Protein AF-A0A965NEU8-F1 (afdb_monomer_lite)

Sequence (177 aa):
MKAQIISGNDLTITANTGDIKNIGANIGSIGTLNLTSLEGNILNTALIQTNDASLLNSLFGGLGGGDSYQLSPNSVATGPKGNISSTLLQNASFKGGEINITAANDFNNLAASITTSKNTLTDSSTSSGDLNILAGNDVNLQTLQLHDHSEAHWGSKKSGGDIVSDTVMLPNFQYKS

Foldseek 3Di:
DAAEDEEAEEDADEAAAEEAEFELHEYEYAAEYHYYYPHYEYEFEFAKEKLEPVQQQDDFQNHGSVRRYDYDPPRNQPDPPRFIWMDGPGAYEYEYCEYAEHAAAEYTYEQHYYFHHWHQHPVRDTRPSYYHYHHNYYYYHYHDWTKGWDWDWDDDPVDIDIDIDIDTDDPPPPDPD

Secondary structure (DSSP, 8-state):
---EEEESS-EEEEESSS-EEEES-EEEESSEEEEEESSS-EEEE-EEEES-HHHHH-EETTEEGGGTEEEPTT----STTS---EEEEE--EEEESEEEEEESS-EEEES-EEEE---B-TTS-B----EEEEESS-EEEE--PEEEEEEEEEEETTEEEEEEEEEEE--------

pLDDT: mean 80.6, std 17.71, range [29.8, 98.62]

Structure (mmCIF, N/CA/C/O backbone):
data_AF-A0A965NEU8-F1
#
_entry.id   AF-A0A965NEU8-F1
#
loop_
_atom_site.group_PDB
_atom_site.id
_atom_site.type_symbol
_atom_site.label_atom_id
_atom_site.label_alt_id
_atom_site.label_comp_id
_atom_site.label_asym_id
_atom_site.label_entity_id
_atom_site.label_seq_id
_atom_site.pdbx_PDB_ins_code
_atom_site.Cartn_x
_atom_site.Cartn_y
_atom_site.Cartn_z
_atom_site.occupancy
_atom_site.B_iso_or_equiv
_atom_site.auth_seq_id
_atom_site.auth_comp_id
_atom_site.auth_asym_id
_atom_site.auth_atom_id
_atom_site.pdbx_PDB_model_num
ATOM 1 N N . MET A 1 1 ? -10.735 -13.009 -11.696 1.00 51.56 1 MET A N 1
ATOM 2 C CA . MET A 1 1 ? -11.310 -12.518 -10.423 1.00 51.56 1 MET A CA 1
ATOM 3 C C . MET A 1 1 ? -10.218 -11.758 -9.692 1.00 51.56 1 MET A C 1
ATOM 5 O O . MET A 1 1 ? -9.094 -12.240 -9.706 1.00 51.56 1 MET A O 1
ATOM 9 N N . LYS A 1 2 ? -10.514 -10.576 -9.138 1.00 76.38 2 LYS A N 1
ATOM 10 C CA . LYS A 1 2 ? -9.549 -9.822 -8.320 1.00 76.38 2 LYS A CA 1
ATOM 11 C C . LYS A 1 2 ? -9.489 -10.435 -6.921 1.00 76.38 2 LYS A C 1
ATOM 13 O O . LYS A 1 2 ? -10.530 -10.848 -6.410 1.00 76.38 2 LYS A O 1
ATOM 18 N N . ALA A 1 3 ? -8.303 -10.504 -6.322 1.00 91.88 3 ALA A N 1
ATOM 19 C CA . ALA A 1 3 ? -8.170 -10.935 -4.934 1.00 91.88 3 ALA A CA 1
ATOM 20 C C . ALA A 1 3 ? -8.840 -9.913 -4.003 1.00 91.88 3 ALA A C 1
ATOM 22 O O . ALA A 1 3 ? -8.793 -8.706 -4.262 1.00 91.88 3 ALA A O 1
ATOM 23 N N . GLN A 1 4 ? -9.496 -10.395 -2.946 1.00 95.75 4 GLN A N 1
ATOM 24 C CA . GLN A 1 4 ? -10.192 -9.522 -2.008 1.00 95.75 4 GLN A CA 1
ATOM 25 C C . GLN A 1 4 ? -10.250 -10.082 -0.585 1.00 95.75 4 GLN A C 1
ATOM 27 O O . GLN A 1 4 ? -10.395 -11.289 -0.396 1.00 95.75 4 GLN A O 1
ATOM 32 N N . ILE A 1 5 ? -10.204 -9.178 0.393 1.00 96.56 5 ILE A N 1
ATOM 33 C CA . ILE A 1 5 ? -10.504 -9.421 1.808 1.00 96.56 5 ILE A CA 1
ATOM 34 C C . ILE A 1 5 ? -11.581 -8.410 2.195 1.00 96.56 5 ILE A C 1
ATOM 36 O O . ILE A 1 5 ? -11.316 -7.211 2.192 1.00 96.56 5 ILE A O 1
ATOM 40 N N . ILE A 1 6 ? -12.797 -8.878 2.480 1.00 94.75 6 ILE A N 1
ATOM 41 C CA . ILE A 1 6 ? -13.951 -8.011 2.747 1.00 94.75 6 ILE A CA 1
ATOM 42 C C . ILE A 1 6 ? -14.652 -8.454 4.033 1.00 94.75 6 ILE A C 1
ATOM 44 O O . ILE A 1 6 ? -14.964 -9.635 4.181 1.00 94.75 6 ILE A O 1
ATOM 48 N N . SER A 1 7 ? -14.931 -7.508 4.932 1.00 94.25 7 SER A N 1
ATOM 49 C CA . SER A 1 7 ? -15.734 -7.716 6.146 1.00 94.25 7 SER A CA 1
ATOM 50 C C . SER A 1 7 ? -17.077 -6.985 6.068 1.00 94.25 7 SER A C 1
ATOM 52 O O . SER A 1 7 ? -17.159 -5.860 5.576 1.00 94.25 7 SER A O 1
ATOM 54 N N . GLY A 1 8 ? -18.138 -7.615 6.580 1.00 90.50 8 GLY A N 1
ATOM 55 C CA . GLY A 1 8 ? -19.451 -6.978 6.749 1.00 90.50 8 GLY A CA 1
ATOM 56 C C . GLY A 1 8 ? -19.543 -6.048 7.965 1.00 90.50 8 GLY A C 1
ATOM 57 O O . GLY A 1 8 ? -20.486 -5.274 8.055 1.00 90.50 8 GLY A O 1
ATOM 58 N N . ASN A 1 9 ? -18.562 -6.114 8.867 1.00 90.62 9 ASN A N 1
ATOM 59 C CA . ASN A 1 9 ? -18.395 -5.233 10.025 1.00 90.62 9 ASN A CA 1
ATOM 60 C C . ASN A 1 9 ? -16.999 -4.607 9.935 1.00 90.62 9 ASN A C 1
ATOM 62 O O . ASN A 1 9 ? -16.519 -4.360 8.828 1.00 90.62 9 ASN A O 1
ATOM 66 N N . ASP A 1 10 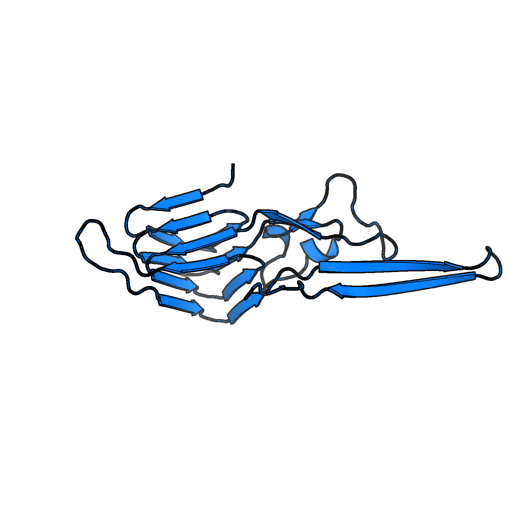? -16.331 -4.390 11.063 1.00 94.31 10 ASP A N 1
ATOM 67 C CA . ASP A 1 10 ? -14.944 -3.944 11.099 1.00 94.31 10 ASP A CA 1
ATOM 68 C C . ASP A 1 10 ? -13.990 -5.013 10.540 1.00 94.31 10 ASP A C 1
ATOM 70 O O . ASP A 1 10 ? -14.260 -6.221 10.573 1.00 94.31 10 ASP A O 1
ATOM 74 N N . LEU A 1 11 ? -12.857 -4.559 10.013 1.00 97.38 11 LEU A N 1
ATOM 75 C CA . LEU A 1 11 ? -11.732 -5.393 9.606 1.00 97.38 11 LEU A CA 1
ATOM 76 C C . LEU A 1 11 ? -10.458 -4.801 10.195 1.00 97.38 11 LEU A C 1
ATOM 78 O O . LEU A 1 11 ? -10.132 -3.652 9.917 1.00 97.38 11 LEU A O 1
ATOM 82 N N . THR A 1 12 ? -9.716 -5.600 10.956 1.00 98.12 12 THR A N 1
ATOM 83 C CA . THR A 1 12 ? -8.412 -5.207 11.498 1.00 98.12 12 THR A CA 1
ATOM 84 C C . THR A 1 12 ? -7.333 -6.124 10.947 1.00 98.12 12 THR A C 1
ATOM 86 O O . THR A 1 12 ? -7.428 -7.345 11.074 1.00 98.12 12 THR A O 1
ATOM 89 N N . ILE A 1 13 ? -6.302 -5.533 10.346 1.00 98.25 13 ILE A N 1
ATOM 90 C CA . ILE A 1 13 ? -5.102 -6.226 9.880 1.00 98.25 13 ILE A CA 1
ATOM 91 C C . ILE A 1 13 ? -3.906 -5.620 10.605 1.00 98.25 13 ILE A C 1
ATOM 93 O O . ILE A 1 13 ? -3.629 -4.429 10.467 1.00 98.25 13 ILE A O 1
ATOM 97 N N . THR A 1 14 ? -3.185 -6.463 11.341 1.00 98.19 14 THR A N 1
ATOM 98 C CA . THR A 1 14 ? -1.976 -6.065 12.062 1.00 98.19 14 THR A CA 1
ATOM 99 C C . THR A 1 14 ? -0.787 -6.875 11.574 1.00 98.19 14 THR A C 1
ATOM 101 O O . THR A 1 14 ? -0.785 -8.103 11.672 1.00 98.19 14 THR A O 1
ATOM 104 N N . ALA A 1 15 ? 0.242 -6.186 11.091 1.00 97.62 15 ALA A N 1
ATOM 105 C CA . ALA A 1 15 ? 1.565 -6.750 10.887 1.00 97.62 15 ALA A CA 1
ATOM 106 C C . ALA A 1 15 ? 2.419 -6.443 12.123 1.00 97.62 15 ALA A C 1
ATOM 108 O O . ALA A 1 15 ? 2.817 -5.300 12.351 1.00 97.62 15 ALA A O 1
ATOM 109 N N . ASN A 1 16 ? 2.686 -7.473 12.931 1.00 96.19 16 ASN A N 1
ATOM 110 C CA . ASN A 1 16 ? 3.572 -7.342 14.094 1.00 96.19 16 ASN A CA 1
ATOM 111 C C . ASN A 1 16 ? 5.033 -7.126 13.683 1.00 96.19 16 ASN A C 1
ATOM 113 O O . ASN A 1 16 ? 5.793 -6.534 14.432 1.00 96.19 16 ASN A O 1
ATOM 117 N N . THR A 1 17 ? 5.399 -7.604 12.494 1.00 93.19 17 THR A N 1
ATOM 118 C CA . THR A 1 17 ? 6.716 -7.439 11.878 1.00 93.19 17 THR A CA 1
ATOM 119 C C . THR A 1 17 ? 6.524 -7.179 10.387 1.00 93.19 17 THR A C 1
ATOM 121 O O . THR A 1 17 ? 5.700 -7.853 9.759 1.00 93.19 17 THR A O 1
ATOM 124 N N . GLY A 1 18 ? 7.313 -6.276 9.806 1.00 91.12 18 GLY A N 1
ATOM 125 C CA . GLY A 1 18 ? 7.313 -6.010 8.363 1.00 91.12 18 GLY A CA 1
ATOM 126 C C . GLY A 1 18 ? 6.073 -5.277 7.832 1.00 91.12 18 GLY A C 1
ATOM 127 O O . GLY A 1 18 ? 5.292 -4.693 8.584 1.00 91.12 18 GLY A O 1
ATOM 128 N N . ASP A 1 19 ? 5.921 -5.274 6.507 1.00 93.44 19 ASP A N 1
ATOM 129 C CA . ASP A 1 19 ? 4.952 -4.431 5.797 1.00 93.44 19 ASP A CA 1
ATOM 130 C C . ASP A 1 19 ? 3.556 -5.069 5.652 1.00 93.44 19 ASP A C 1
ATOM 132 O O . ASP A 1 19 ? 3.419 -6.288 5.519 1.00 93.44 19 ASP A O 1
ATOM 136 N N . ILE A 1 20 ? 2.517 -4.234 5.532 1.00 95.44 20 ILE A N 1
ATOM 137 C CA . ILE A 1 20 ? 1.234 -4.630 4.923 1.00 95.44 20 ILE A CA 1
ATOM 138 C C . ILE A 1 20 ? 1.275 -4.218 3.452 1.00 95.44 20 ILE A C 1
ATOM 140 O O . ILE A 1 20 ? 1.359 -3.030 3.152 1.00 95.44 20 ILE A O 1
ATOM 144 N N . LYS A 1 21 ? 1.181 -5.176 2.524 1.00 93.88 21 LYS A N 1
ATOM 145 C CA . LYS A 1 21 ? 1.229 -4.909 1.077 1.00 93.88 21 LYS A CA 1
ATOM 146 C C . LYS A 1 21 ? -0.062 -5.340 0.394 1.00 93.88 21 LYS A C 1
ATOM 148 O O . LYS A 1 21 ? -0.333 -6.531 0.253 1.00 93.88 21 LYS A O 1
ATOM 153 N N . ASN A 1 22 ? -0.845 -4.370 -0.064 1.00 94.50 22 ASN A N 1
ATOM 154 C CA . ASN A 1 22 ? -2.004 -4.597 -0.914 1.00 94.50 22 ASN A CA 1
ATOM 155 C C . ASN A 1 22 ? -1.657 -4.285 -2.372 1.00 94.50 22 ASN A C 1
ATOM 157 O O . ASN A 1 22 ? -1.594 -3.121 -2.759 1.00 94.50 22 ASN A O 1
ATOM 161 N N . ILE A 1 23 ? -1.432 -5.331 -3.169 1.00 91.75 23 ILE A N 1
ATOM 162 C CA . ILE A 1 23 ? -0.980 -5.229 -4.561 1.00 91.75 23 ILE A CA 1
ATOM 163 C C . ILE A 1 23 ? -2.083 -5.752 -5.483 1.00 91.75 23 ILE A C 1
ATOM 165 O O . ILE A 1 23 ? -2.404 -6.940 -5.476 1.00 91.75 23 ILE A O 1
ATOM 169 N N . GLY A 1 24 ? -2.686 -4.864 -6.272 1.00 91.19 24 GLY A N 1
ATOM 170 C CA . GLY A 1 24 ? -3.752 -5.194 -7.227 1.00 91.19 24 GLY A CA 1
ATOM 171 C C . GLY A 1 24 ? -5.019 -5.821 -6.620 1.00 91.19 24 GLY A C 1
ATOM 172 O O . GLY A 1 24 ? -5.820 -6.393 -7.362 1.00 91.19 24 GLY A O 1
ATOM 173 N N . ALA A 1 25 ? -5.207 -5.741 -5.298 1.00 95.12 25 ALA A N 1
ATOM 174 C CA . ALA A 1 25 ? -6.294 -6.392 -4.572 1.00 95.12 25 ALA A CA 1
ATOM 175 C C . ALA A 1 25 ? -7.190 -5.393 -3.818 1.00 95.12 25 ALA A C 1
ATOM 177 O O . ALA A 1 25 ? -6.860 -4.217 -3.636 1.00 95.12 25 ALA A O 1
ATOM 178 N N . ASN A 1 26 ? -8.368 -5.863 -3.405 1.00 96.12 26 ASN A N 1
ATOM 179 C CA . ASN A 1 26 ? -9.334 -5.064 -2.655 1.00 96.12 26 ASN A CA 1
ATOM 180 C C . ASN A 1 26 ? -9.358 -5.498 -1.188 1.00 96.12 26 ASN A C 1
ATOM 182 O O . ASN A 1 26 ? -9.769 -6.617 -0.886 1.00 96.12 26 ASN A O 1
ATOM 186 N N . ILE A 1 27 ? -9.000 -4.602 -0.275 1.00 97.88 27 ILE A N 1
ATOM 187 C CA . ILE A 1 27 ? -9.187 -4.809 1.162 1.00 97.88 27 ILE A CA 1
ATOM 188 C C . ILE A 1 27 ? -10.267 -3.848 1.639 1.00 97.88 27 ILE A C 1
ATOM 190 O O . ILE A 1 27 ? -10.213 -2.653 1.342 1.00 97.88 27 ILE A O 1
ATOM 194 N N . GLY A 1 28 ? -11.256 -4.350 2.371 1.00 96.94 28 GLY A N 1
ATOM 195 C CA . GLY A 1 28 ? -12.227 -3.448 2.953 1.00 96.94 28 GLY A CA 1
ATOM 196 C C . GLY A 1 28 ? -13.209 -4.009 3.959 1.00 96.94 28 GLY A C 1
ATOM 197 O O . GLY A 1 28 ? -13.273 -5.204 4.238 1.00 96.94 28 GLY A O 1
ATOM 198 N N . SER A 1 29 ? -13.992 -3.091 4.494 1.00 96.69 29 SER A N 1
ATOM 199 C CA . SER A 1 29 ? -15.023 -3.320 5.497 1.00 96.69 29 SER A CA 1
ATOM 200 C C . SER A 1 29 ? -16.230 -2.423 5.238 1.00 96.69 29 SER A C 1
ATOM 202 O O . SER A 1 29 ? -16.114 -1.356 4.634 1.00 96.69 29 SER A O 1
ATOM 204 N N . ILE A 1 30 ? -17.408 -2.852 5.696 1.00 94.94 30 ILE A N 1
ATOM 205 C CA . ILE A 1 30 ? -18.566 -1.951 5.815 1.00 94.94 30 ILE A CA 1
ATOM 206 C C . ILE A 1 30 ? -18.399 -1.048 7.047 1.00 94.94 30 ILE A C 1
ATOM 208 O O . ILE A 1 30 ? -18.740 0.131 6.979 1.00 94.94 30 ILE A O 1
ATOM 212 N N . GLY A 1 31 ? -17.862 -1.593 8.145 1.00 95.38 31 GLY A N 1
ATOM 213 C CA . GLY A 1 31 ? -17.465 -0.847 9.342 1.00 95.38 31 GLY A CA 1
ATOM 214 C C . GLY A 1 31 ? -16.096 -0.192 9.191 1.00 95.38 31 GLY A C 1
ATOM 215 O O . GLY A 1 31 ? -15.728 0.264 8.112 1.00 95.38 31 GLY A O 1
ATOM 216 N N . THR A 1 32 ? -15.310 -0.158 10.253 1.00 96.75 32 THR A N 1
ATOM 217 C CA . THR A 1 32 ? -13.974 0.444 10.241 1.00 96.75 32 THR A CA 1
ATOM 218 C C . THR A 1 32 ? -12.939 -0.516 9.650 1.00 96.75 32 THR A C 1
ATOM 220 O O . THR A 1 32 ? -12.918 -1.706 9.962 1.00 96.75 32 THR A O 1
ATOM 223 N N . LEU A 1 33 ? -12.080 -0.032 8.754 1.00 98.38 33 LEU A N 1
ATOM 224 C CA . LEU A 1 33 ? -10.886 -0.734 8.286 1.00 98.38 33 LEU A CA 1
ATOM 225 C C . LEU A 1 33 ? -9.686 -0.213 9.074 1.00 98.38 33 LEU A C 1
ATOM 227 O O . LEU A 1 33 ? -9.291 0.934 8.893 1.00 98.38 33 LEU A O 1
ATOM 231 N N . ASN A 1 34 ? -9.088 -1.056 9.907 1.00 98.44 34 ASN A N 1
ATOM 232 C CA . ASN A 1 34 ? -7.879 -0.733 10.654 1.00 98.44 34 ASN A CA 1
ATOM 233 C C . ASN A 1 34 ? -6.691 -1.492 10.056 1.00 98.44 34 ASN A C 1
ATOM 235 O O . ASN A 1 34 ? -6.688 -2.726 10.023 1.00 98.44 34 ASN A O 1
ATOM 239 N N . LEU A 1 35 ? -5.680 -0.762 9.598 1.00 98.62 35 LEU A N 1
ATOM 240 C CA . LEU A 1 35 ? -4.424 -1.312 9.099 1.00 98.62 35 LEU A CA 1
ATOM 241 C C . LEU A 1 35 ? -3.286 -0.806 9.979 1.00 98.62 35 LEU A C 1
ATOM 243 O O . LEU A 1 35 ? -3.042 0.397 10.028 1.00 98.62 35 LEU A O 1
ATOM 247 N N . THR A 1 36 ? -2.571 -1.717 10.633 1.00 98.62 36 THR A N 1
ATOM 248 C CA . THR A 1 36 ? -1.457 -1.362 11.518 1.00 98.62 36 THR A CA 1
ATOM 249 C C . THR A 1 36 ? -0.220 -2.177 11.172 1.00 98.62 36 THR A C 1
ATOM 251 O O . THR A 1 36 ? -0.232 -3.400 11.290 1.00 98.62 36 THR A O 1
ATOM 254 N N . SER A 1 37 ? 0.870 -1.514 10.797 1.00 97.69 37 SER A N 1
ATOM 255 C CA . SER A 1 37 ? 2.201 -2.123 10.741 1.00 97.69 37 SER A CA 1
ATOM 256 C C . SER A 1 37 ? 3.060 -1.534 11.855 1.00 97.69 37 SER A C 1
ATOM 258 O O . SER A 1 37 ? 3.262 -0.322 11.902 1.00 97.69 37 SER A O 1
ATOM 260 N N . LEU A 1 38 ? 3.533 -2.390 12.767 1.00 97.38 38 LEU A N 1
ATOM 261 C CA . LEU A 1 38 ? 4.273 -1.961 13.961 1.00 97.38 38 LEU A CA 1
ATOM 262 C C . LEU A 1 38 ? 5.754 -1.664 13.700 1.00 97.38 38 LEU A C 1
ATOM 264 O O . LEU A 1 38 ? 6.370 -0.954 14.489 1.00 97.38 38 LEU A O 1
ATOM 268 N N . GLU A 1 39 ? 6.319 -2.188 12.612 1.00 95.62 39 GLU A N 1
ATOM 269 C CA . GLU A 1 39 ? 7.753 -2.058 12.294 1.00 95.62 39 GLU A CA 1
ATOM 270 C C . GLU A 1 39 ? 8.022 -1.706 10.824 1.00 95.62 39 GLU A C 1
ATOM 272 O O . GLU A 1 39 ? 9.169 -1.498 10.425 1.00 95.62 39 GLU A O 1
ATOM 277 N N . GLY A 1 40 ? 6.981 -1.682 9.995 1.00 92.75 40 GLY A N 1
ATOM 278 C CA . GLY A 1 40 ? 7.102 -1.562 8.553 1.00 92.75 40 GLY A CA 1
ATOM 279 C C . GLY A 1 40 ? 6.191 -0.502 7.958 1.00 92.75 40 GLY A C 1
ATOM 280 O O . GLY A 1 40 ? 5.657 0.392 8.622 1.00 92.75 40 GLY A O 1
ATOM 281 N N . ASN A 1 41 ? 6.047 -0.625 6.650 1.00 93.62 41 ASN A N 1
ATOM 282 C CA . ASN A 1 41 ? 5.283 0.268 5.806 1.00 93.62 41 ASN A CA 1
ATOM 283 C C . ASN A 1 41 ? 3.892 -0.305 5.544 1.00 93.62 41 ASN A C 1
ATOM 285 O O . ASN A 1 41 ? 3.635 -1.505 5.697 1.00 93.62 41 ASN A O 1
ATOM 289 N N . ILE A 1 42 ? 2.995 0.551 5.070 1.00 95.19 42 ILE A N 1
ATOM 290 C CA . ILE A 1 42 ? 1.716 0.115 4.514 1.00 95.19 42 ILE A CA 1
ATOM 291 C C . ILE A 1 42 ? 1.652 0.554 3.053 1.00 95.19 42 ILE A C 1
ATOM 293 O O . ILE A 1 42 ? 1.689 1.746 2.746 1.00 95.19 42 ILE A O 1
ATOM 297 N N . LEU A 1 43 ? 1.547 -0.427 2.154 1.00 93.81 43 LEU A N 1
ATOM 298 C CA . LEU A 1 43 ? 1.419 -0.236 0.714 1.00 93.81 43 LEU A CA 1
ATOM 299 C C . LEU A 1 43 ? 0.012 -0.535 0.229 1.00 93.81 43 LEU A C 1
ATOM 301 O O . LEU A 1 43 ? -0.526 -1.619 0.462 1.00 93.81 43 LEU A O 1
ATOM 305 N N . ASN A 1 44 ? -0.517 0.389 -0.560 1.00 94.12 44 ASN A N 1
ATOM 306 C CA . ASN A 1 44 ? -1.654 0.171 -1.435 1.00 94.12 44 ASN A CA 1
ATOM 307 C C . ASN A 1 44 ? -1.231 0.517 -2.856 1.00 94.12 44 ASN A C 1
ATOM 309 O O . ASN A 1 44 ? -1.025 1.684 -3.184 1.00 94.12 44 ASN A O 1
ATOM 313 N N . THR A 1 45 ? -1.066 -0.485 -3.706 1.00 90.88 45 THR A N 1
ATOM 314 C CA . THR A 1 45 ? -0.525 -0.265 -5.043 1.00 90.88 45 THR A CA 1
ATOM 315 C C . THR A 1 45 ? -1.265 -1.059 -6.095 1.00 90.88 45 THR A C 1
ATOM 317 O O . THR A 1 45 ? -1.609 -2.228 -5.908 1.00 90.88 45 THR A O 1
ATOM 320 N N . ALA A 1 46 ? -1.535 -0.417 -7.222 1.00 89.50 46 ALA A N 1
ATOM 321 C CA . ALA A 1 46 ? -2.014 -1.131 -8.384 1.00 89.50 46 ALA A CA 1
ATOM 322 C C . ALA A 1 46 ? -0.968 -2.123 -8.908 1.00 89.50 46 ALA A C 1
ATOM 324 O O . ALA A 1 46 ? 0.236 -1.947 -8.745 1.00 89.50 46 ALA A O 1
ATOM 325 N N . LEU A 1 47 ? -1.449 -3.147 -9.607 1.00 88.06 47 LEU A N 1
ATOM 326 C CA . LEU A 1 47 ? -0.603 -3.993 -10.430 1.00 88.06 47 LEU A CA 1
ATOM 327 C C . LEU A 1 47 ? -0.468 -3.357 -11.812 1.00 88.06 47 LEU A C 1
ATOM 329 O O . LEU A 1 47 ? -1.470 -3.196 -12.520 1.00 88.06 47 LEU A O 1
ATOM 333 N N . ILE A 1 48 ? 0.755 -3.011 -12.197 1.00 83.25 48 ILE A N 1
ATOM 334 C CA . ILE A 1 48 ? 1.061 -2.316 -13.447 1.00 83.25 48 ILE A CA 1
ATOM 335 C C . ILE A 1 48 ? 1.965 -3.209 -14.290 1.00 83.25 48 ILE A C 1
ATOM 337 O O . ILE A 1 48 ? 3.019 -3.649 -13.843 1.00 83.25 48 ILE A O 1
ATOM 341 N N . GLN A 1 49 ? 1.568 -3.471 -15.529 1.00 84.12 49 GLN A N 1
ATOM 342 C CA . GLN A 1 49 ? 2.454 -4.077 -16.509 1.00 84.12 49 GLN A CA 1
ATOM 343 C C . GLN A 1 49 ? 3.287 -2.988 -17.160 1.00 84.12 49 GLN A C 1
ATOM 345 O O . GLN A 1 49 ? 2.735 -1.976 -17.580 1.00 84.12 49 GLN A O 1
ATOM 350 N N . THR A 1 50 ? 4.587 -3.207 -17.291 1.00 78.31 50 THR A N 1
ATOM 351 C CA . THR A 1 50 ? 5.474 -2.312 -18.032 1.00 78.31 50 THR A CA 1
ATOM 352 C C . THR A 1 50 ? 6.468 -3.102 -18.871 1.00 78.31 50 THR A C 1
ATOM 354 O O . THR A 1 50 ? 6.755 -4.269 -18.592 1.00 78.31 50 THR A O 1
ATOM 357 N N . ASN A 1 51 ? 6.983 -2.488 -19.927 1.00 76.31 51 ASN A N 1
ATOM 358 C CA . ASN A 1 51 ? 8.154 -2.984 -20.641 1.00 76.31 51 ASN A CA 1
ATOM 359 C C . ASN A 1 51 ? 9.462 -2.290 -20.235 1.00 76.31 51 ASN A C 1
ATOM 361 O O . ASN A 1 51 ? 10.522 -2.705 -20.710 1.00 76.31 51 ASN A O 1
ATOM 365 N N . ASP A 1 52 ? 9.413 -1.285 -19.361 1.00 74.62 52 ASP A N 1
ATOM 366 C CA . ASP A 1 52 ? 10.603 -0.614 -18.855 1.00 74.62 52 ASP A CA 1
ATOM 367 C C . ASP A 1 52 ? 11.141 -1.318 -17.602 1.00 74.62 52 ASP A C 1
ATOM 369 O O . ASP A 1 52 ? 10.529 -1.326 -16.532 1.00 74.62 52 ASP A O 1
ATOM 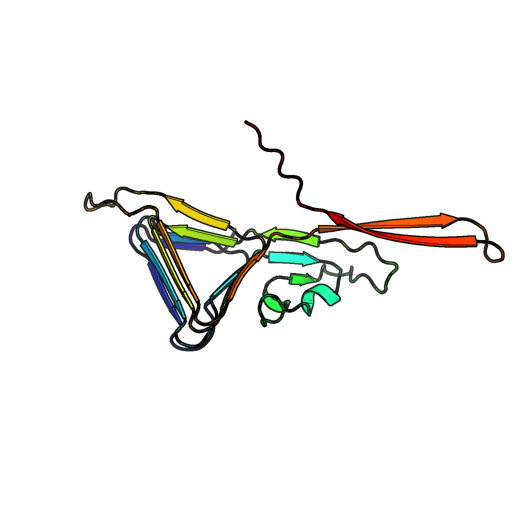373 N N . ALA A 1 53 ? 12.332 -1.903 -17.732 1.00 73.94 53 ALA A N 1
ATOM 374 C CA . ALA A 1 53 ? 13.017 -2.558 -16.624 1.00 73.94 53 ALA A CA 1
ATOM 375 C C . ALA A 1 53 ? 13.497 -1.574 -15.539 1.00 73.94 53 ALA A C 1
ATOM 377 O O . ALA A 1 53 ? 13.749 -1.993 -14.407 1.00 73.94 53 ALA A O 1
ATOM 378 N N . SER A 1 54 ? 13.623 -0.281 -15.856 1.00 71.25 54 SER A N 1
ATOM 379 C CA . SER A 1 54 ? 14.006 0.752 -14.892 1.00 71.25 54 SER A CA 1
ATOM 380 C C . SER A 1 54 ? 12.911 0.976 -13.841 1.00 71.25 54 SER A C 1
ATOM 382 O O . SER A 1 54 ? 13.218 1.116 -12.657 1.00 71.25 54 SER A O 1
ATOM 384 N N . LEU A 1 55 ? 11.635 0.868 -14.235 1.00 70.38 55 LEU A N 1
ATOM 385 C CA . LEU A 1 55 ? 10.485 1.027 -13.341 1.00 70.38 55 LEU A CA 1
ATOM 386 C C . LEU A 1 55 ? 10.363 -0.105 -12.311 1.00 70.38 55 LEU A C 1
ATOM 388 O O . LEU A 1 55 ? 9.952 0.153 -11.181 1.00 70.38 55 LEU A O 1
ATOM 392 N N . LEU A 1 56 ? 10.815 -1.324 -12.631 1.00 67.19 56 LEU A N 1
ATOM 393 C CA . LEU A 1 56 ? 10.893 -2.434 -11.660 1.00 67.19 56 LEU A CA 1
ATOM 394 C C . LEU A 1 56 ? 11.830 -2.122 -10.490 1.00 67.19 56 LEU A C 1
ATOM 396 O O . LEU A 1 56 ? 11.642 -2.626 -9.387 1.00 67.19 56 LEU A O 1
ATOM 400 N N . ASN A 1 57 ? 12.862 -1.321 -10.753 1.00 63.22 57 ASN A N 1
ATOM 401 C CA . ASN A 1 57 ? 13.871 -0.936 -9.773 1.00 63.22 57 ASN A CA 1
ATOM 402 C C . ASN A 1 57 ? 13.613 0.463 -9.197 1.00 63.22 57 ASN A C 1
ATOM 404 O O . ASN A 1 57 ? 14.326 0.878 -8.283 1.00 63.22 57 ASN A O 1
ATOM 408 N N . SER A 1 58 ? 12.616 1.192 -9.714 1.00 63.69 58 SER A N 1
ATOM 409 C CA . SER A 1 58 ? 12.247 2.507 -9.196 1.00 63.69 58 SER A CA 1
ATOM 410 C C . SER A 1 58 ? 11.735 2.362 -7.765 1.00 63.69 58 SER A C 1
ATOM 412 O O . SER A 1 58 ? 10.876 1.534 -7.478 1.00 63.69 58 SER A O 1
ATOM 414 N N . LEU A 1 59 ? 12.322 3.111 -6.836 1.00 56.88 59 LEU A N 1
ATOM 415 C CA . LEU A 1 59 ? 11.928 3.075 -5.432 1.00 56.88 59 LEU A CA 1
ATOM 416 C C . LEU A 1 59 ? 10.707 3.978 -5.244 1.00 56.88 59 LEU A C 1
ATOM 418 O O . LEU A 1 59 ? 10.811 5.191 -5.420 1.00 56.88 59 LEU A O 1
ATOM 422 N N . PHE A 1 60 ? 9.567 3.408 -4.858 1.00 61.75 60 PHE A N 1
ATOM 423 C CA . PHE A 1 60 ? 8.430 4.194 -4.378 1.00 61.75 60 PHE A CA 1
ATOM 424 C C . PHE A 1 60 ? 8.503 4.267 -2.852 1.00 61.75 60 PHE A C 1
ATOM 426 O O . PHE A 1 60 ? 8.391 3.238 -2.189 1.00 61.75 60 PHE A O 1
ATOM 433 N N . GLY A 1 61 ? 8.756 5.462 -2.303 1.00 53.59 61 GLY A N 1
ATOM 434 C CA . GLY A 1 61 ? 8.844 5.677 -0.852 1.00 53.59 61 GLY A CA 1
ATOM 435 C C . GLY A 1 61 ? 9.850 4.749 -0.163 1.00 53.59 61 GLY A C 1
ATOM 436 O O . GLY A 1 61 ? 9.505 4.085 0.803 1.00 53.59 61 GLY A O 1
ATOM 437 N N . GLY A 1 62 ? 11.053 4.593 -0.735 1.00 51.47 62 GLY A N 1
ATOM 438 C CA . GLY A 1 62 ? 12.106 3.729 -0.178 1.00 51.47 62 GLY A CA 1
ATOM 439 C C . GLY A 1 62 ? 11.893 2.219 -0.355 1.00 51.47 62 GLY A C 1
ATOM 440 O O . GLY A 1 62 ? 12.756 1.435 0.039 1.00 51.47 62 GLY A O 1
ATOM 441 N N . LEU A 1 63 ? 10.796 1.796 -0.989 1.00 53.22 63 LEU A N 1
ATOM 442 C CA . LEU A 1 63 ? 10.469 0.390 -1.215 1.00 53.22 63 LEU A CA 1
ATOM 443 C C . LEU A 1 63 ? 10.691 0.019 -2.675 1.00 53.22 63 LEU A C 1
ATOM 445 O O . LEU A 1 63 ? 10.326 0.765 -3.584 1.00 53.22 63 LEU A O 1
ATOM 449 N N . GLY A 1 64 ? 11.343 -1.124 -2.901 1.00 51.84 64 GLY A N 1
ATOM 450 C CA . GLY A 1 64 ? 11.669 -1.604 -4.243 1.00 51.84 64 GLY A CA 1
ATOM 451 C C . GLY A 1 64 ? 10.424 -1.669 -5.127 1.00 51.84 64 GLY A C 1
ATOM 452 O O . GLY A 1 64 ? 9.441 -2.308 -4.758 1.00 51.84 64 GLY A O 1
ATOM 453 N N . GLY A 1 65 ? 10.475 -1.054 -6.311 1.00 53.19 65 GLY A N 1
ATOM 454 C CA . GLY A 1 65 ? 9.387 -1.047 -7.301 1.00 53.19 65 GLY A CA 1
ATOM 455 C C . GLY A 1 65 ? 8.921 -2.429 -7.768 1.00 53.19 65 GLY A C 1
ATOM 456 O O . GLY A 1 65 ? 7.887 -2.538 -8.428 1.00 53.19 65 GLY A O 1
ATOM 457 N N . GLY A 1 66 ? 9.628 -3.494 -7.381 1.00 59.50 66 GLY A N 1
ATOM 458 C CA . GLY A 1 66 ? 9.326 -4.880 -7.728 1.00 59.50 66 GLY A CA 1
ATOM 459 C C . GLY A 1 66 ? 7.962 -5.387 -7.253 1.00 59.50 66 GLY A C 1
ATOM 460 O O . GLY A 1 66 ? 7.471 -6.364 -7.808 1.00 59.50 66 GLY A O 1
ATOM 461 N N . ASP A 1 67 ? 7.322 -4.726 -6.285 1.00 72.25 67 ASP A N 1
ATOM 462 C CA . ASP A 1 67 ? 6.005 -5.154 -5.797 1.00 72.25 67 ASP A CA 1
ATOM 463 C C . ASP A 1 67 ? 4.841 -4.655 -6.671 1.00 72.25 67 ASP A C 1
ATOM 465 O O . ASP A 1 67 ? 3.808 -5.312 -6.752 1.00 72.25 67 ASP A O 1
ATOM 469 N N . SER A 1 68 ? 4.984 -3.504 -7.339 1.00 76.88 68 SER A N 1
ATOM 470 C CA . SER A 1 68 ? 3.884 -2.866 -8.095 1.00 76.88 68 SER A CA 1
ATOM 471 C C . SER A 1 68 ? 3.947 -3.145 -9.596 1.00 76.88 68 SER A C 1
ATOM 473 O O . SER A 1 68 ? 2.916 -3.199 -10.273 1.00 76.88 68 SER A O 1
ATOM 475 N N . TYR A 1 69 ? 5.162 -3.313 -10.122 1.00 78.94 69 TYR A N 1
ATOM 476 C CA . TYR A 1 69 ? 5.419 -3.449 -11.549 1.00 78.94 69 TYR A CA 1
ATOM 477 C C . TYR A 1 69 ? 5.710 -4.899 -11.935 1.00 78.94 69 TYR A C 1
ATOM 479 O O . TYR A 1 69 ? 6.499 -5.594 -11.300 1.00 78.94 69 TYR A O 1
ATOM 487 N N . GLN A 1 70 ? 5.108 -5.345 -13.033 1.00 81.12 70 GLN A N 1
ATOM 488 C CA . GLN A 1 70 ? 5.401 -6.620 -13.678 1.00 81.12 70 GLN A CA 1
ATOM 489 C C . GLN A 1 70 ? 5.904 -6.379 -15.096 1.00 81.12 70 GLN A C 1
ATOM 491 O O . GLN A 1 70 ? 5.314 -5.605 -15.852 1.00 81.12 70 GLN A O 1
ATOM 496 N N . LEU A 1 71 ? 6.968 -7.083 -15.484 1.00 76.88 71 LEU A N 1
ATOM 497 C CA . LEU A 1 71 ? 7.426 -7.056 -16.868 1.00 76.88 71 LEU A CA 1
ATOM 498 C C . LEU A 1 71 ? 6.411 -7.712 -17.797 1.00 76.88 71 LEU A C 1
ATOM 500 O O . LEU A 1 71 ? 5.899 -8.799 -17.522 1.00 76.88 71 LEU A O 1
ATOM 504 N N . SER A 1 72 ? 6.176 -7.076 -18.940 1.00 72.19 72 SER A N 1
ATOM 505 C CA . SER A 1 72 ? 5.451 -7.700 -20.038 1.00 72.19 72 SER A CA 1
ATOM 506 C C . SER A 1 72 ? 6.213 -8.938 -20.545 1.00 72.19 72 SER A C 1
ATOM 508 O O . SER A 1 72 ? 7.400 -8.822 -20.885 1.00 72.19 72 SER A O 1
ATOM 510 N N . PRO A 1 73 ? 5.575 -10.126 -20.617 1.00 59.97 73 PRO A N 1
ATOM 511 C CA . PRO A 1 73 ? 6.215 -11.307 -21.174 1.00 59.97 73 PRO A CA 1
ATOM 512 C C . PRO A 1 73 ? 6.613 -11.028 -22.631 1.00 59.97 73 PRO A C 1
ATOM 514 O O . PRO A 1 73 ? 5.771 -10.691 -23.460 1.00 59.97 73 PRO A O 1
ATOM 517 N N . ASN A 1 74 ? 7.902 -11.183 -22.941 1.00 57.59 74 ASN A N 1
ATOM 518 C CA . ASN A 1 74 ? 8.507 -11.050 -24.278 1.00 57.59 74 ASN A CA 1
ATOM 519 C C . ASN A 1 74 ? 8.704 -9.631 -24.834 1.00 57.59 74 ASN A C 1
ATOM 521 O O . ASN A 1 74 ? 8.987 -9.505 -26.023 1.00 57.59 74 ASN A O 1
ATOM 525 N N . SER A 1 75 ? 8.584 -8.573 -24.027 1.00 57.22 75 SER A N 1
ATOM 526 C CA . SER A 1 75 ? 8.661 -7.204 -24.562 1.00 57.22 75 SER A CA 1
ATOM 527 C C . SER A 1 75 ? 9.477 -6.242 -23.709 1.00 57.22 75 SER A C 1
ATOM 529 O O . SER A 1 75 ? 9.104 -5.085 -23.666 1.00 57.22 75 SER A O 1
ATOM 531 N N . VAL A 1 76 ? 10.551 -6.654 -23.021 1.00 60.88 76 VAL A N 1
ATOM 532 C CA . VAL A 1 76 ? 11.423 -5.664 -22.349 1.00 60.88 76 VAL A CA 1
ATOM 533 C C . VAL A 1 76 ? 11.932 -4.690 -23.410 1.00 60.88 76 VAL A C 1
ATOM 535 O O . VAL A 1 76 ? 12.530 -5.126 -24.394 1.00 60.88 76 VAL A O 1
ATOM 538 N N . ALA A 1 77 ? 11.686 -3.392 -23.235 1.00 57.69 77 ALA A N 1
ATOM 539 C CA . ALA A 1 77 ? 12.239 -2.368 -24.105 1.00 57.69 77 ALA A CA 1
ATOM 540 C C . ALA A 1 77 ? 13.767 -2.415 -23.959 1.00 57.69 77 ALA A C 1
ATOM 542 O O . ALA A 1 77 ? 14.341 -1.944 -22.978 1.00 57.69 77 ALA A O 1
ATOM 543 N N . THR A 1 78 ? 14.449 -3.080 -24.893 1.00 50.44 78 THR A N 1
ATOM 544 C CA . THR A 1 78 ? 15.907 -3.202 -24.864 1.00 50.44 78 THR A CA 1
ATOM 545 C C . THR A 1 78 ? 16.524 -1.910 -25.390 1.00 50.44 78 THR A C 1
ATOM 547 O O . THR A 1 78 ? 16.814 -1.785 -26.579 1.00 50.44 78 THR A O 1
ATOM 550 N N . GLY A 1 79 ? 16.725 -0.953 -24.486 1.00 49.75 79 GLY A N 1
ATOM 551 C CA . GLY A 1 79 ? 17.469 0.281 -24.731 1.00 49.75 79 GLY A CA 1
ATOM 552 C C . GLY A 1 79 ? 16.596 1.534 -24.874 1.00 49.75 79 GLY A C 1
ATOM 553 O O . GLY A 1 79 ? 15.374 1.433 -24.930 1.00 49.75 79 GLY A O 1
ATOM 554 N N . PRO A 1 80 ? 17.220 2.723 -24.988 1.0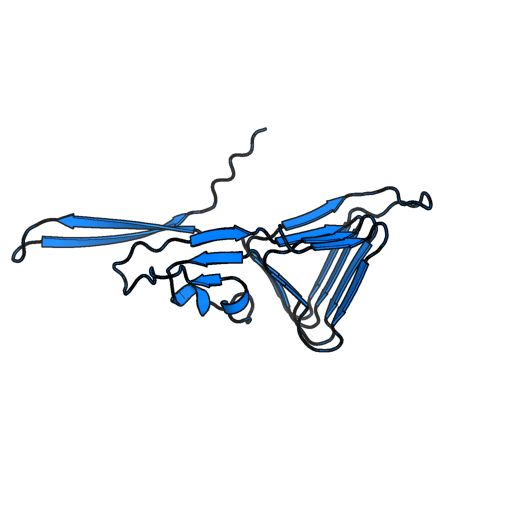0 49.72 80 PRO A N 1
ATOM 555 C CA . PRO A 1 80 ? 16.542 4.026 -25.086 1.00 49.72 80 PRO A CA 1
ATOM 556 C C . PRO A 1 80 ? 15.753 4.236 -26.397 1.00 49.72 80 PRO A C 1
ATOM 558 O O . PRO A 1 80 ? 15.427 5.369 -26.731 1.00 49.72 80 PRO A O 1
ATOM 561 N N . LYS A 1 81 ? 15.510 3.157 -27.160 1.00 49.53 81 LYS A N 1
ATOM 562 C CA . LYS A 1 81 ? 14.878 3.138 -28.487 1.00 49.53 81 LYS A CA 1
ATOM 563 C C . LYS A 1 81 ? 13.634 2.237 -28.587 1.00 49.53 81 LYS A C 1
ATOM 565 O O . LYS A 1 81 ? 13.160 1.928 -29.675 1.00 49.53 81 LYS A O 1
ATOM 570 N N . GLY A 1 82 ? 13.185 1.667 -27.470 1.00 56.28 82 GLY A N 1
ATOM 571 C CA . GLY A 1 82 ? 11.957 0.874 -27.427 1.00 56.28 82 GLY A CA 1
ATOM 572 C C . GLY A 1 82 ? 10.826 1.734 -26.889 1.00 56.28 82 GLY A C 1
ATOM 573 O O . GLY A 1 82 ? 11.024 2.383 -25.869 1.00 56.28 82 GLY A O 1
ATOM 574 N N . ASN A 1 83 ? 9.656 1.726 -27.535 1.00 65.56 83 ASN A N 1
ATOM 575 C CA . ASN A 1 83 ? 8.470 2.421 -27.026 1.00 65.56 83 ASN A CA 1
ATOM 576 C C . ASN A 1 83 ? 8.180 1.950 -25.596 1.00 65.56 83 ASN A C 1
ATOM 578 O O . ASN A 1 83 ? 7.693 0.831 -25.413 1.00 65.56 83 ASN A O 1
ATOM 582 N N . ILE A 1 84 ? 8.491 2.773 -24.594 1.00 69.81 84 ILE A N 1
ATOM 583 C CA . ILE A 1 84 ? 8.143 2.481 -23.206 1.00 69.81 84 ILE A CA 1
ATOM 584 C C . ILE A 1 84 ? 6.624 2.573 -23.086 1.00 69.81 84 ILE A C 1
ATOM 586 O O . ILE A 1 84 ? 5.992 3.492 -23.593 1.00 69.81 84 ILE A O 1
ATOM 590 N N . SER A 1 85 ? 6.023 1.579 -22.451 1.00 73.12 85 SER A N 1
ATOM 591 C CA . SER A 1 85 ? 4.592 1.506 -22.226 1.00 73.12 85 SER A CA 1
ATOM 592 C C . SER A 1 85 ? 4.326 0.894 -20.863 1.00 73.12 85 SER A C 1
ATOM 594 O O . SER A 1 85 ? 4.968 -0.076 -20.449 1.00 73.12 85 SER A O 1
ATOM 596 N N . SER A 1 86 ? 3.343 1.467 -20.180 1.00 75.81 86 SER A N 1
ATOM 597 C CA . SER A 1 86 ? 2.826 0.961 -18.918 1.00 75.81 86 SER A CA 1
ATOM 598 C C . SER A 1 86 ? 1.313 0.833 -19.029 1.00 75.81 86 SER A C 1
ATOM 600 O O . SER A 1 86 ? 0.639 1.701 -19.575 1.00 75.81 86 SER A O 1
ATOM 602 N N . THR A 1 87 ? 0.765 -0.272 -18.541 1.00 78.44 87 THR A N 1
ATOM 603 C CA . THR A 1 87 ? -0.669 -0.559 -18.557 1.00 78.44 87 THR A CA 1
ATOM 604 C C . THR A 1 87 ? -1.105 -0.997 -17.171 1.00 78.44 87 THR A C 1
ATOM 606 O O . THR A 1 87 ? -0.525 -1.902 -16.573 1.00 78.44 87 THR A O 1
ATOM 609 N N . LEU A 1 88 ? -2.163 -0.376 -16.659 1.00 83.25 88 LEU A N 1
ATOM 610 C CA . LEU A 1 88 ? -2.801 -0.799 -15.421 1.00 83.25 88 LEU A CA 1
ATOM 611 C C . LEU A 1 88 ? -3.434 -2.187 -15.616 1.00 83.25 88 LEU A C 1
ATOM 613 O O . LEU A 1 88 ? -4.427 -2.315 -16.330 1.00 83.25 88 LEU A O 1
ATOM 617 N N . LEU A 1 89 ? -2.896 -3.218 -14.960 1.00 84.44 89 LEU A N 1
ATOM 618 C CA . LEU A 1 89 ? -3.494 -4.556 -14.974 1.00 84.44 89 LEU A CA 1
ATOM 619 C C . LEU A 1 89 ? -4.638 -4.651 -13.971 1.00 84.44 89 LEU A C 1
ATOM 621 O O . LEU A 1 89 ? -5.722 -5.142 -14.288 1.00 84.44 89 LEU A O 1
ATOM 625 N N . GLN A 1 90 ? -4.395 -4.208 -12.735 1.00 87.94 90 GLN A N 1
ATOM 626 C CA . GLN A 1 90 ? -5.380 -4.282 -11.661 1.00 87.94 90 GLN A CA 1
ATOM 627 C C . GLN A 1 90 ? -5.253 -3.089 -10.721 1.00 87.94 90 GLN A C 1
ATOM 629 O O . GLN A 1 90 ? -4.202 -2.854 -10.141 1.00 87.94 90 GLN A O 1
ATOM 634 N N . ASN A 1 91 ? -6.358 -2.376 -10.514 1.00 88.06 91 ASN A N 1
ATOM 635 C CA . ASN A 1 91 ? -6.459 -1.399 -9.433 1.00 88.06 91 ASN A CA 1
ATOM 636 C C . ASN A 1 91 ? -6.476 -2.108 -8.072 1.00 88.06 91 ASN A C 1
ATOM 638 O O . ASN A 1 91 ? -7.235 -3.072 -7.924 1.00 88.06 91 ASN A O 1
ATOM 642 N N . ALA A 1 92 ? -5.718 -1.593 -7.107 1.00 93.38 92 ALA A N 1
ATOM 643 C CA . ALA A 1 92 ? -5.866 -1.943 -5.700 1.00 93.38 92 ALA A CA 1
ATOM 644 C C . ALA A 1 92 ? -6.778 -0.946 -4.987 1.00 93.38 92 ALA A C 1
ATOM 646 O O . ALA A 1 92 ? -6.902 0.210 -5.405 1.00 93.38 92 ALA A O 1
ATOM 647 N N . SER A 1 93 ? -7.430 -1.382 -3.910 1.00 96.06 93 SER A N 1
ATOM 648 C CA . SER A 1 93 ? -8.208 -0.459 -3.093 1.00 96.06 93 SER A CA 1
ATOM 649 C C . SER A 1 93 ? -8.259 -0.795 -1.615 1.00 96.06 93 SER A C 1
ATOM 651 O O . SER A 1 93 ? -8.440 -1.961 -1.265 1.00 96.06 93 SER A O 1
ATOM 653 N N . PHE A 1 94 ? -8.269 0.258 -0.799 1.00 98.06 94 PHE A N 1
ATOM 654 C CA . PHE A 1 94 ? -8.773 0.246 0.570 1.00 98.06 94 PHE A CA 1
ATOM 655 C C . PHE A 1 94 ? -10.164 0.861 0.625 1.00 98.06 94 PHE A C 1
ATOM 657 O O . PHE A 1 94 ? -10.393 1.944 0.081 1.00 98.06 94 PHE A O 1
ATOM 664 N N . LYS A 1 95 ? -11.105 0.153 1.250 1.00 97.44 95 LYS A N 1
ATOM 665 C CA . LYS A 1 95 ? -12.496 0.592 1.384 1.00 97.44 95 LYS A CA 1
ATOM 666 C C . LYS A 1 95 ? -12.990 0.393 2.805 1.00 97.44 95 LYS A C 1
ATOM 668 O O . LYS A 1 95 ? -12.792 -0.676 3.364 1.00 97.44 95 LYS A O 1
ATOM 673 N N . GLY A 1 96 ? -13.654 1.387 3.368 1.00 96.81 96 GLY A N 1
ATOM 674 C CA . GLY A 1 96 ? -14.136 1.309 4.740 1.00 96.81 96 GLY A CA 1
ATOM 675 C C . GLY A 1 96 ? -15.324 2.220 4.982 1.00 96.81 96 GLY A C 1
ATOM 676 O O . GLY A 1 96 ? -15.486 3.245 4.321 1.00 96.81 96 GLY A O 1
ATOM 677 N N . GLY A 1 97 ? -16.129 1.861 5.971 1.00 97.00 97 GLY A N 1
ATOM 678 C CA . GLY A 1 97 ? -17.006 2.793 6.663 1.00 97.00 97 GLY A CA 1
ATOM 679 C C . GLY A 1 97 ? -16.234 3.966 7.271 1.00 97.00 97 GLY A C 1
ATOM 680 O O . GLY A 1 97 ? -16.678 5.108 7.247 1.00 97.00 97 GLY A O 1
ATOM 681 N N . GLU A 1 98 ? -15.065 3.645 7.800 1.00 97.38 98 GLU A N 1
ATOM 682 C CA . GLU A 1 98 ? -13.988 4.506 8.285 1.00 97.38 98 GLU A CA 1
ATOM 683 C C . GLU A 1 98 ? -12.688 3.770 7.947 1.00 97.38 98 GLU A C 1
ATOM 685 O O . GLU A 1 98 ? -12.685 2.537 7.895 1.00 97.38 98 GLU A O 1
ATOM 690 N N . ILE A 1 99 ? -11.597 4.479 7.677 1.00 98.62 99 ILE A N 1
ATOM 691 C CA . ILE A 1 99 ? -10.296 3.853 7.429 1.00 98.62 99 ILE A CA 1
ATOM 692 C C . ILE A 1 99 ? -9.260 4.484 8.356 1.00 98.62 99 ILE A C 1
ATOM 694 O O . ILE A 1 99 ? -9.013 5.684 8.279 1.00 98.62 99 ILE A O 1
ATOM 698 N N . ASN A 1 100 ? -8.608 3.654 9.166 1.00 98.56 100 ASN A N 1
ATOM 699 C CA . ASN A 1 100 ? -7.497 4.030 10.031 1.00 98.56 100 ASN A CA 1
ATOM 700 C C . ASN A 1 100 ? -6.241 3.270 9.603 1.00 98.56 100 ASN A C 1
ATOM 702 O O . ASN A 1 100 ? -6.216 2.038 9.591 1.00 98.56 100 ASN A O 1
ATOM 706 N N . ILE A 1 101 ? -5.198 4.011 9.249 1.00 98.62 101 ILE A N 1
ATOM 707 C CA . ILE A 1 101 ? -3.917 3.477 8.791 1.00 98.62 101 ILE A CA 1
ATOM 708 C C . ILE A 1 101 ? -2.830 3.969 9.737 1.00 98.62 101 ILE A C 1
ATOM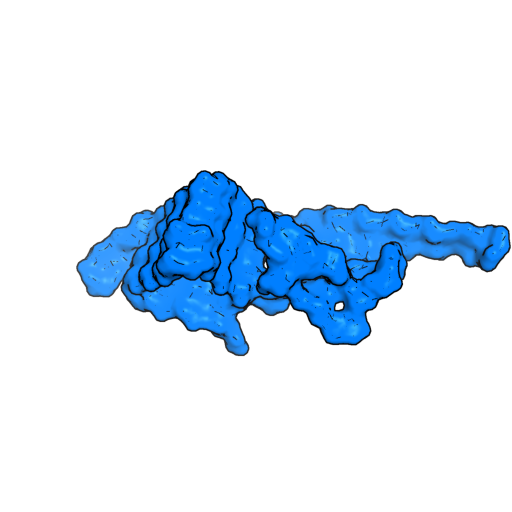 710 O O . ILE A 1 101 ? -2.639 5.173 9.876 1.00 98.62 101 ILE A O 1
ATOM 714 N N . THR A 1 102 ? -2.096 3.036 10.334 1.00 98.50 102 THR A N 1
ATOM 715 C CA . THR A 1 102 ? -0.953 3.307 11.210 1.00 98.50 102 THR A CA 1
ATOM 716 C C . THR A 1 102 ? 0.263 2.544 10.694 1.00 98.50 102 THR A C 1
ATOM 718 O O . THR A 1 102 ? 0.371 1.332 10.887 1.00 98.50 102 THR A O 1
ATOM 721 N N . ALA A 1 103 ? 1.172 3.239 10.018 1.00 97.19 103 ALA A N 1
ATOM 722 C CA . ALA A 1 103 ? 2.443 2.696 9.552 1.00 97.19 103 ALA A CA 1
ATOM 723 C C . ALA A 1 103 ? 3.578 3.186 10.458 1.00 97.19 103 ALA A C 1
ATOM 725 O O . ALA A 1 103 ? 3.700 4.384 10.706 1.00 97.19 103 ALA A O 1
ATOM 726 N N . ALA A 1 104 ? 4.423 2.273 10.937 1.00 96.94 104 ALA A N 1
ATOM 727 C CA . ALA A 1 104 ? 5.604 2.647 11.713 1.00 96.94 104 ALA A CA 1
ATOM 728 C C . ALA A 1 104 ? 6.616 3.447 10.882 1.00 96.94 104 ALA A C 1
ATOM 730 O O . ALA A 1 104 ? 7.250 4.353 11.413 1.00 96.94 104 ALA A O 1
ATOM 731 N N . ASN A 1 105 ? 6.719 3.137 9.587 1.00 93.81 105 ASN A N 1
ATOM 732 C CA . ASN A 1 105 ? 7.549 3.861 8.629 1.00 93.81 105 ASN A CA 1
ATOM 733 C C . ASN A 1 105 ? 6.644 4.672 7.684 1.00 93.81 105 ASN A C 1
ATOM 735 O O . ASN A 1 105 ? 5.972 5.598 8.139 1.00 93.81 105 ASN A O 1
ATOM 739 N N . ASP A 1 106 ? 6.583 4.315 6.400 1.00 93.38 106 ASP A N 1
ATOM 740 C CA . ASP A 1 106 ? 5.860 5.065 5.374 1.00 93.38 106 ASP A CA 1
ATOM 741 C C . ASP A 1 106 ? 4.467 4.492 5.078 1.00 93.38 106 ASP A C 1
ATOM 743 O O . ASP A 1 106 ? 4.237 3.273 5.081 1.00 93.38 106 ASP A O 1
ATOM 747 N N . PHE A 1 107 ? 3.541 5.382 4.718 1.00 94.94 107 PHE A N 1
ATOM 748 C CA . PHE A 1 107 ? 2.338 5.015 3.978 1.00 94.94 107 PHE A CA 1
ATOM 749 C C . PHE A 1 107 ? 2.498 5.362 2.500 1.00 94.94 107 PHE A C 1
ATOM 751 O O . PHE A 1 107 ? 2.821 6.490 2.139 1.00 94.94 107 PHE A O 1
ATOM 758 N N . ASN A 1 108 ? 2.217 4.397 1.633 1.00 92.06 108 ASN A N 1
ATOM 759 C CA . ASN A 1 108 ? 2.520 4.462 0.213 1.00 92.06 108 ASN A CA 1
ATOM 760 C C . ASN A 1 108 ? 1.285 4.033 -0.592 1.00 92.06 108 ASN A C 1
ATOM 762 O O . ASN A 1 108 ? 0.925 2.855 -0.616 1.00 92.06 108 ASN A O 1
ATOM 766 N N . ASN A 1 109 ? 0.644 4.980 -1.283 1.00 92.25 109 ASN A N 1
ATOM 767 C CA . ASN A 1 109 ? -0.477 4.722 -2.185 1.00 92.25 109 ASN A CA 1
ATOM 768 C C . ASN A 1 109 ? -0.109 5.070 -3.634 1.00 92.25 109 ASN A C 1
ATOM 770 O O . ASN A 1 109 ? -0.094 6.248 -4.001 1.00 92.25 109 ASN A O 1
ATOM 774 N N . LEU A 1 110 ? 0.140 4.053 -4.462 1.00 88.00 110 LEU A N 1
ATOM 775 C CA . LEU A 1 110 ? 0.532 4.211 -5.865 1.00 88.00 110 LEU A CA 1
ATOM 776 C C . LEU A 1 110 ? -0.565 3.712 -6.803 1.00 88.00 110 LEU A C 1
ATOM 778 O O . LEU A 1 110 ? -0.880 2.523 -6.838 1.00 88.00 110 LEU A O 1
ATOM 782 N N . ALA A 1 111 ? -1.126 4.624 -7.598 1.00 86.56 111 ALA A N 1
ATOM 783 C CA . ALA A 1 111 ? -2.121 4.318 -8.628 1.00 86.56 111 ALA A CA 1
ATOM 784 C C . ALA A 1 111 ? -3.315 3.479 -8.123 1.00 86.56 111 ALA A C 1
ATOM 786 O O . ALA A 1 111 ? -3.973 2.795 -8.903 1.00 86.56 111 ALA A O 1
ATOM 787 N N . ALA A 1 112 ? -3.582 3.542 -6.820 1.00 91.38 112 ALA A N 1
ATOM 788 C CA . ALA A 1 112 ? -4.576 2.758 -6.111 1.00 91.38 112 ALA A CA 1
ATOM 789 C C . ALA A 1 112 ? -5.605 3.677 -5.445 1.00 91.38 112 ALA A C 1
ATOM 791 O O . ALA A 1 112 ? -5.376 4.876 -5.258 1.00 91.38 112 ALA A O 1
ATOM 792 N N . SER A 1 113 ? -6.762 3.119 -5.096 1.00 94.62 113 SER A N 1
ATOM 793 C CA . SER A 1 113 ? -7.875 3.882 -4.526 1.00 94.62 113 SER A CA 1
ATOM 794 C C . SER A 1 113 ? -7.975 3.718 -3.011 1.00 94.62 113 SER A C 1
ATOM 796 O O . SER A 1 113 ? -7.801 2.623 -2.481 1.00 94.62 113 SER A O 1
ATOM 798 N N . ILE A 1 114 ? -8.355 4.789 -2.324 1.00 97.00 114 ILE A N 1
ATOM 799 C CA . ILE A 1 114 ? -8.806 4.751 -0.931 1.00 97.00 114 ILE A CA 1
ATOM 800 C C . ILE A 1 114 ? -10.198 5.374 -0.918 1.00 97.00 114 ILE A C 1
ATOM 802 O O . ILE A 1 114 ? -10.405 6.438 -1.501 1.00 97.00 114 ILE A O 1
ATOM 806 N N . THR A 1 115 ? -11.179 4.691 -0.339 1.00 97.25 115 THR A N 1
ATOM 807 C CA . THR A 1 115 ? -12.565 5.168 -0.332 1.00 97.25 115 THR A CA 1
ATOM 808 C C . THR A 1 115 ? -13.197 4.925 1.020 1.00 97.25 115 THR A C 1
ATOM 810 O O . THR A 1 115 ? -13.337 3.783 1.451 1.00 97.25 115 THR A O 1
ATOM 813 N N . THR A 1 116 ? -13.634 6.002 1.655 1.00 97.31 116 THR A N 1
ATOM 814 C CA . THR A 1 116 ? -14.441 5.945 2.866 1.00 97.31 116 THR A CA 1
ATOM 815 C C . THR A 1 116 ? -15.897 6.232 2.526 1.00 97.31 116 THR A C 1
ATOM 817 O O . THR A 1 116 ? -16.213 6.915 1.547 1.00 97.31 116 THR A O 1
ATOM 820 N N . SER A 1 117 ? -16.826 5.659 3.279 1.00 95.38 117 SER A N 1
ATOM 821 C CA . SER A 1 117 ? -18.253 5.933 3.113 1.00 95.38 117 SER A CA 1
ATOM 822 C C . SER A 1 117 ? -18.937 5.819 4.454 1.00 95.38 117 SER A C 1
ATOM 824 O O . SER A 1 117 ? -18.882 4.773 5.079 1.00 95.38 117 SER A O 1
ATOM 826 N N . LYS A 1 118 ? -19.615 6.870 4.904 1.00 95.88 118 LYS A N 1
ATOM 827 C CA . LYS A 1 118 ? -20.406 6.781 6.128 1.00 95.88 118 LYS A CA 1
ATOM 828 C C . LYS A 1 118 ? -21.510 5.731 5.962 1.00 95.88 118 LYS A C 1
ATOM 830 O O . LYS A 1 118 ? -22.419 5.916 5.155 1.00 95.88 118 LYS A O 1
ATOM 835 N N . ASN A 1 119 ? -21.439 4.658 6.744 1.00 92.06 119 ASN A N 1
ATOM 836 C CA . ASN A 1 119 ? -22.334 3.509 6.660 1.00 92.06 119 ASN A CA 1
ATOM 837 C C . ASN A 1 119 ? -23.126 3.348 7.959 1.00 92.06 119 ASN A C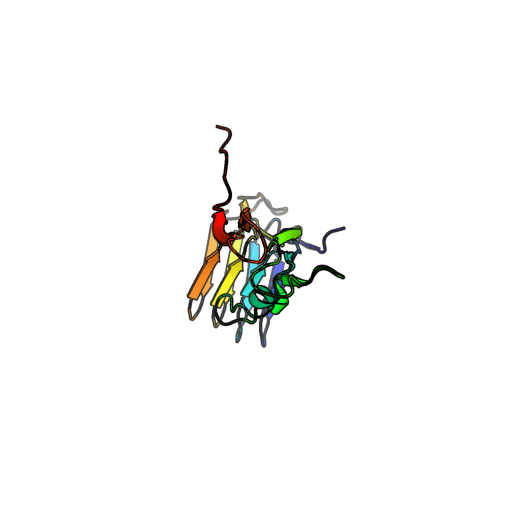 1
ATOM 839 O O . ASN A 1 119 ? -22.639 3.685 9.035 1.00 92.06 119 ASN A O 1
ATOM 843 N N . THR A 1 120 ? -24.341 2.804 7.859 1.00 91.06 120 THR A N 1
ATOM 844 C CA . THR A 1 120 ? -25.084 2.282 9.018 1.00 91.06 120 THR A CA 1
ATOM 845 C C . THR A 1 120 ? -24.761 0.799 9.164 1.00 91.06 120 THR A C 1
ATOM 847 O O . THR A 1 120 ? -24.902 0.049 8.197 1.00 91.06 120 THR A O 1
ATOM 850 N N . LEU A 1 121 ? -24.302 0.389 10.343 1.00 87.88 121 LEU A N 1
ATOM 851 C CA . LEU A 1 121 ? -23.894 -0.983 10.638 1.00 87.88 121 LEU A CA 1
ATOM 852 C C . LEU A 1 121 ? -25.083 -1.827 11.109 1.00 87.88 121 LEU A C 1
ATOM 854 O O . LEU A 1 121 ? -26.181 -1.323 11.357 1.00 87.88 121 LEU A O 1
ATOM 858 N N . THR A 1 122 ? -24.875 -3.138 11.236 1.00 86.06 122 THR A N 1
ATOM 859 C CA . THR A 1 122 ? -25.941 -4.084 11.609 1.00 86.06 122 THR A CA 1
ATOM 860 C C . THR A 1 122 ? -26.515 -3.842 13.006 1.00 86.06 122 THR A C 1
ATOM 862 O O . THR A 1 122 ? -27.636 -4.256 13.286 1.00 86.06 122 THR A O 1
ATOM 865 N N . ASP A 1 123 ? -25.764 -3.171 13.879 1.00 87.94 123 ASP A N 1
ATOM 866 C CA . ASP A 1 123 ? -26.183 -2.767 15.225 1.00 87.94 123 ASP A CA 1
ATOM 867 C C . ASP A 1 123 ? -26.834 -1.368 15.266 1.00 87.94 123 ASP A C 1
ATOM 869 O O . ASP A 1 123 ? -27.107 -0.843 16.341 1.00 87.94 123 ASP A O 1
ATOM 873 N N . SER A 1 124 ? -27.121 -0.775 14.099 1.00 88.44 124 SER A N 1
ATOM 874 C CA . SER A 1 124 ? -27.645 0.591 13.924 1.00 88.44 124 SER A CA 1
ATOM 875 C C . SER A 1 124 ? -26.694 1.721 14.333 1.00 88.44 124 SER A C 1
ATOM 877 O O . SER A 1 124 ? -27.093 2.888 14.301 1.00 88.44 124 SER A O 1
ATOM 879 N N . SER A 1 125 ? -25.439 1.417 14.677 1.00 89.50 125 SER A N 1
ATOM 880 C CA . SER A 1 125 ? -24.399 2.440 14.789 1.00 89.50 125 SER A CA 1
ATOM 881 C C . SER A 1 125 ? -24.002 2.962 13.401 1.00 89.50 125 SER A C 1
ATOM 883 O O . SER A 1 125 ? -24.323 2.361 12.371 1.00 89.50 125 SER A O 1
ATOM 885 N N . THR A 1 126 ? -23.324 4.109 13.352 1.00 91.56 126 THR A N 1
ATOM 886 C CA . THR A 1 126 ? -22.816 4.676 12.096 1.00 91.56 126 THR A CA 1
ATOM 887 C C . THR A 1 126 ? -21.307 4.812 12.135 1.00 91.56 126 THR A C 1
ATOM 889 O O . THR A 1 126 ? -20.785 5.355 13.109 1.00 91.56 126 THR A O 1
ATOM 892 N N . SER A 1 127 ? -20.628 4.420 11.058 1.00 93.44 127 SER A N 1
ATOM 893 C CA . SER A 1 127 ? -19.214 4.757 10.878 1.00 93.44 127 SER A CA 1
ATOM 894 C C . SER A 1 127 ? -19.034 6.268 10.685 1.00 93.44 127 SER A C 1
ATOM 896 O O . SER A 1 127 ? -19.981 6.987 10.341 1.00 93.44 127 SER A O 1
ATOM 898 N N . SER A 1 128 ? -17.821 6.772 10.910 1.00 94.00 128 SER A N 1
ATOM 899 C CA . SER A 1 128 ? -17.523 8.201 10.745 1.00 94.00 128 SER A CA 1
ATOM 900 C C . SER A 1 128 ? -17.550 8.643 9.277 1.00 94.00 128 SER A C 1
ATOM 902 O O . SER A 1 128 ? -18.092 9.703 8.967 1.00 94.00 128 SER A O 1
ATOM 904 N N . GLY A 1 129 ? -17.064 7.799 8.361 1.00 96.31 129 GLY A N 1
ATOM 905 C CA . GLY A 1 129 ? -16.766 8.196 6.983 1.00 96.31 129 GLY A CA 1
ATOM 906 C C . GLY A 1 129 ? -15.360 8.774 6.812 1.00 96.31 129 GLY A C 1
ATOM 907 O O . GLY A 1 129 ? -15.033 9.220 5.711 1.00 96.31 129 GLY A O 1
ATOM 908 N N . ASP A 1 130 ? -14.532 8.748 7.858 1.00 97.88 130 ASP A N 1
ATOM 909 C CA . ASP A 1 130 ? -13.242 9.434 7.877 1.00 97.88 130 ASP A CA 1
ATOM 910 C C . ASP A 1 130 ? -12.089 8.537 7.405 1.00 97.88 130 ASP A C 1
ATOM 912 O O . ASP A 1 130 ? -12.140 7.306 7.500 1.00 97.88 130 ASP A O 1
ATOM 916 N N . LEU A 1 131 ? -11.040 9.178 6.880 1.00 98.12 131 LEU A N 1
ATOM 917 C CA . LEU A 1 131 ? -9.750 8.568 6.560 1.00 98.12 131 LEU A CA 1
ATOM 918 C C . LEU A 1 131 ? -8.686 9.176 7.474 1.00 98.12 131 LEU A C 1
ATOM 920 O O . LEU A 1 131 ? -8.354 10.352 7.330 1.00 98.12 131 LEU A O 1
ATOM 924 N N . ASN A 1 132 ? -8.114 8.361 8.354 1.00 98.19 132 ASN A N 1
ATOM 925 C CA . ASN A 1 132 ? -7.001 8.738 9.215 1.00 98.19 132 ASN A CA 1
ATOM 926 C C . ASN A 1 132 ? -5.745 7.970 8.795 1.00 98.19 132 ASN A C 1
ATOM 928 O O . ASN A 1 132 ? -5.760 6.741 8.710 1.00 98.19 132 ASN A O 1
ATOM 932 N N . ILE A 1 133 ? -4.653 8.692 8.542 1.00 98.19 133 ILE A N 1
ATOM 933 C CA . ILE A 1 133 ? -3.353 8.113 8.191 1.00 98.19 133 ILE A CA 1
ATOM 934 C C . ILE A 1 133 ? -2.303 8.679 9.141 1.00 98.19 133 ILE A C 1
ATOM 936 O O . ILE A 1 133 ? -2.081 9.889 9.180 1.00 98.19 133 ILE A O 1
ATOM 940 N N . LEU A 1 134 ? -1.646 7.788 9.876 1.00 98.06 134 LEU A N 1
ATOM 941 C CA . LEU A 1 134 ? -0.485 8.064 10.703 1.00 98.06 134 LEU A CA 1
ATOM 942 C C . LEU A 1 134 ? 0.695 7.252 10.162 1.00 98.06 134 LEU A C 1
ATOM 944 O O . LEU A 1 134 ? 0.669 6.024 10.191 1.00 98.06 134 LEU A O 1
ATOM 948 N N . ALA A 1 135 ? 1.714 7.943 9.666 1.00 96.19 135 ALA A N 1
ATOM 949 C CA . ALA A 1 135 ? 2.982 7.359 9.245 1.00 96.19 135 ALA A CA 1
ATOM 950 C C . ALA A 1 135 ? 4.094 7.919 10.138 1.00 96.19 135 ALA A C 1
ATOM 952 O O . ALA A 1 135 ? 4.068 9.108 10.467 1.00 96.19 135 ALA A O 1
ATOM 953 N N . GLY A 1 136 ? 5.037 7.077 10.561 1.00 95.69 136 GLY A N 1
ATOM 954 C CA . GLY A 1 136 ? 6.191 7.527 11.346 1.00 95.69 136 GLY A CA 1
ATOM 955 C C . GLY A 1 136 ? 7.164 8.383 10.534 1.00 95.69 136 GLY A C 1
ATOM 956 O O . GLY A 1 136 ? 7.811 9.264 11.098 1.00 95.69 136 GLY A O 1
ATOM 957 N N . ASN A 1 137 ? 7.205 8.157 9.220 1.00 94.00 137 ASN A N 1
ATOM 958 C CA . ASN A 1 137 ? 8.018 8.900 8.268 1.00 94.00 137 ASN A CA 1
ATOM 959 C C . ASN A 1 137 ? 7.110 9.668 7.288 1.00 94.00 137 ASN A C 1
ATOM 961 O O . ASN A 1 137 ? 6.562 10.709 7.654 1.00 94.00 137 ASN A O 1
ATOM 965 N N . ASP A 1 138 ? 6.917 9.160 6.066 1.00 92.19 138 ASP A N 1
ATOM 966 C CA . ASP A 1 138 ? 6.242 9.873 4.984 1.00 92.19 138 ASP A CA 1
ATOM 967 C C . ASP A 1 138 ? 4.866 9.286 4.621 1.00 92.19 138 ASP A C 1
ATOM 969 O O . ASP A 1 138 ? 4.573 8.096 4.771 1.00 92.19 138 ASP A O 1
ATOM 973 N N . VAL A 1 139 ? 4.007 10.149 4.071 1.00 93.31 139 VAL A N 1
ATOM 974 C CA . VAL A 1 139 ? 2.732 9.785 3.436 1.00 93.31 139 VAL A CA 1
ATOM 975 C C . VAL A 1 139 ? 2.835 10.104 1.946 1.00 93.31 139 VAL A C 1
ATOM 977 O O . VAL A 1 139 ? 2.715 11.259 1.533 1.00 93.31 139 VAL A O 1
ATOM 980 N N . ASN A 1 140 ? 3.031 9.075 1.123 1.00 89.69 140 ASN A N 1
ATOM 981 C CA . ASN A 1 140 ? 3.237 9.200 -0.317 1.00 89.69 140 ASN A CA 1
ATOM 982 C C . ASN A 1 140 ? 1.972 8.820 -1.094 1.00 89.69 140 ASN A C 1
ATOM 984 O O . ASN A 1 140 ? 1.524 7.672 -1.070 1.00 89.69 140 ASN A O 1
ATOM 988 N N . LEU A 1 141 ? 1.422 9.778 -1.844 1.00 89.12 141 LEU A N 1
ATOM 989 C CA . LEU A 1 141 ? 0.273 9.577 -2.728 1.00 89.12 141 LEU A CA 1
ATOM 990 C C . LEU A 1 141 ? 0.689 9.878 -4.167 1.00 89.12 141 LEU A C 1
ATOM 992 O O . LEU A 1 141 ? 0.997 11.021 -4.503 1.00 89.12 141 LEU A O 1
ATOM 996 N N . GLN A 1 142 ? 0.692 8.861 -5.026 1.00 80.31 142 GLN A N 1
ATOM 997 C CA . GLN A 1 142 ? 1.068 9.014 -6.428 1.00 80.31 142 GLN A CA 1
ATOM 998 C C . GLN A 1 142 ? 0.039 8.379 -7.356 1.00 80.31 142 GLN A C 1
ATOM 1000 O O . GLN A 1 142 ? -0.601 7.371 -7.053 1.00 80.31 142 GLN A O 1
ATOM 1005 N N . THR A 1 143 ? -0.120 8.995 -8.521 1.00 76.38 143 THR A N 1
ATOM 1006 C CA . THR A 1 143 ? -0.914 8.449 -9.623 1.00 76.38 143 THR A CA 1
ATOM 1007 C C . THR A 1 143 ? -0.002 7.655 -10.551 1.00 76.38 143 THR A C 1
ATOM 1009 O O . THR A 1 143 ? 1.218 7.815 -10.512 1.00 76.38 143 THR A O 1
ATOM 1012 N N . LEU A 1 144 ? -0.582 6.791 -11.387 1.00 74.19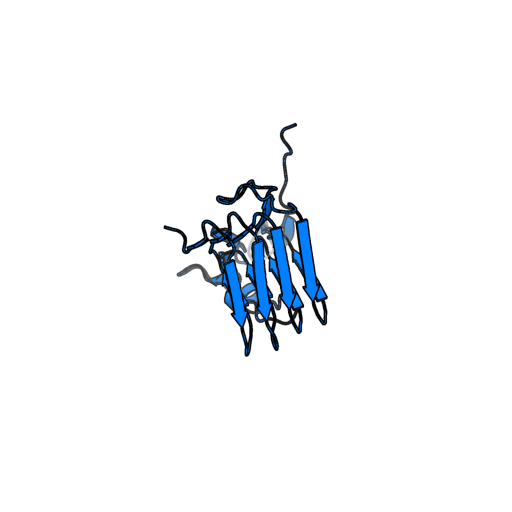 144 LEU A N 1
ATOM 1013 C CA . LEU A 1 144 ? 0.189 6.141 -12.441 1.00 74.19 144 LEU A CA 1
ATOM 1014 C C . LEU A 1 144 ? 0.675 7.213 -13.420 1.00 74.19 144 LEU A C 1
ATOM 1016 O O . LEU A 1 144 ? -0.140 7.825 -14.111 1.00 74.19 144 LEU A O 1
ATOM 1020 N N . GLN A 1 145 ? 1.987 7.425 -13.478 1.00 66.31 145 GLN A N 1
ATOM 1021 C CA . GLN A 1 145 ? 2.612 8.211 -14.534 1.00 66.31 145 GLN A CA 1
ATOM 1022 C C . GLN A 1 145 ? 2.757 7.312 -15.762 1.00 66.31 145 GLN A C 1
ATOM 1024 O O . GLN A 1 145 ? 3.422 6.277 -15.720 1.00 66.31 145 GLN A O 1
ATOM 1029 N N . LEU A 1 146 ? 2.068 7.675 -16.842 1.00 62.28 146 LEU A N 1
ATOM 1030 C CA . LEU A 1 146 ? 2.196 7.008 -18.132 1.00 62.28 146 LEU A CA 1
ATOM 1031 C C . LEU A 1 146 ? 3.177 7.818 -18.971 1.00 62.28 146 LEU A C 1
ATOM 1033 O O . LEU A 1 146 ? 3.059 9.036 -19.044 1.00 62.28 146 LEU A O 1
ATOM 1037 N N . HIS A 1 147 ? 4.149 7.155 -19.576 1.00 58.59 147 HIS A N 1
ATOM 1038 C CA . HIS A 1 147 ? 5.073 7.793 -20.505 1.00 58.59 147 HIS A CA 1
ATOM 1039 C C . HIS A 1 147 ? 4.576 7.522 -21.920 1.00 58.59 147 HIS A C 1
ATOM 1041 O O . HIS A 1 147 ? 4.179 6.393 -22.221 1.00 58.59 147 HIS A O 1
ATOM 1047 N N . ASP A 1 148 ? 4.570 8.556 -22.756 1.00 55.28 148 ASP A N 1
ATOM 1048 C CA . ASP A 1 148 ? 4.396 8.401 -24.195 1.00 55.28 148 ASP A CA 1
ATOM 1049 C C . ASP A 1 148 ? 5.694 8.777 -24.894 1.00 55.28 148 ASP A C 1
ATOM 1051 O O . ASP A 1 148 ? 6.280 9.839 -24.657 1.00 55.28 148 ASP A O 1
ATOM 1055 N N . HIS A 1 149 ? 6.142 7.860 -25.740 1.00 62.19 149 HIS A N 1
ATOM 1056 C CA . HIS A 1 149 ? 7.426 7.921 -26.408 1.00 62.19 149 HIS A CA 1
ATOM 1057 C C . HIS A 1 149 ? 7.194 8.007 -27.907 1.00 62.19 149 HIS A C 1
ATOM 1059 O O . HIS A 1 149 ? 6.640 7.091 -28.518 1.00 62.19 149 HIS A O 1
ATOM 1065 N N . SER A 1 150 ? 7.649 9.107 -28.501 1.00 58.81 150 SER A N 1
ATOM 1066 C CA . SER A 1 150 ? 7.594 9.314 -29.944 1.00 58.81 150 SER A CA 1
ATOM 1067 C C . SER A 1 150 ? 9.006 9.396 -30.508 1.00 58.81 150 SER A C 1
ATOM 1069 O O . SER A 1 150 ? 9.802 10.252 -30.115 1.00 58.81 150 SER A O 1
ATOM 1071 N N . GLU A 1 151 ? 9.280 8.557 -31.504 1.00 60.97 151 GLU A N 1
ATOM 1072 C CA . GLU A 1 151 ? 10.510 8.599 -32.292 1.00 60.97 151 GLU A CA 1
ATOM 1073 C C . GLU A 1 151 ? 10.213 9.086 -33.702 1.00 60.97 151 GLU A C 1
ATOM 1075 O O . GLU A 1 151 ? 9.304 8.589 -34.371 1.00 60.97 151 GLU A O 1
ATOM 1080 N N . ALA A 1 152 ? 11.018 10.034 -34.177 1.00 66.88 152 ALA A N 1
ATOM 1081 C CA . ALA A 1 152 ? 11.064 10.352 -35.593 1.00 66.88 152 ALA A CA 1
ATOM 1082 C C . ALA A 1 152 ? 12.475 10.110 -36.124 1.00 66.88 152 ALA A C 1
ATOM 1084 O O . ALA A 1 152 ? 13.461 10.646 -35.615 1.00 66.88 152 ALA A O 1
ATOM 1085 N N . HIS A 1 153 ? 12.543 9.311 -37.185 1.00 75.25 153 HIS A N 1
ATOM 1086 C CA . HIS A 1 153 ? 13.758 9.065 -37.944 1.00 75.25 153 HIS A CA 1
ATOM 1087 C C . HIS A 1 153 ? 13.655 9.770 -39.288 1.00 75.25 153 HIS A C 1
ATOM 1089 O O . HIS A 1 153 ? 12.654 9.633 -39.998 1.00 75.25 153 HIS A O 1
ATOM 1095 N N . TRP A 1 154 ? 14.706 10.490 -39.671 1.00 81.12 154 TRP A N 1
ATOM 1096 C CA . TRP A 1 154 ? 14.805 11.055 -41.013 1.00 81.12 154 TRP A CA 1
ATOM 1097 C C . TRP A 1 154 ? 16.172 10.792 -41.630 1.00 81.12 154 TRP A C 1
ATOM 1099 O O . TRP A 1 154 ? 17.195 10.714 -40.952 1.00 81.12 154 TRP A O 1
ATOM 1109 N N . GLY A 1 155 ? 16.191 10.718 -42.959 1.00 72.56 155 GLY A N 1
ATOM 1110 C CA . GLY A 1 155 ? 17.416 10.632 -43.747 1.00 72.56 155 GLY A CA 1
ATOM 1111 C C . GLY A 1 155 ? 17.928 9.213 -44.015 1.00 72.56 155 GLY A C 1
ATOM 1112 O O . GLY A 1 155 ? 17.251 8.214 -43.799 1.00 72.56 155 GLY A O 1
ATOM 1113 N N . SER A 1 156 ? 19.131 9.140 -44.590 1.00 75.25 156 SER A N 1
ATOM 1114 C CA . SER A 1 156 ? 19.808 7.904 -45.026 1.00 75.25 156 SER A CA 1
ATOM 1115 C C . SER A 1 156 ? 21.075 7.661 -44.198 1.00 75.25 156 SER A C 1
ATOM 1117 O O . SER A 1 156 ? 21.574 8.593 -43.579 1.00 75.25 156 SER A O 1
ATOM 1119 N N . LYS A 1 157 ? 21.684 6.462 -44.267 1.00 60.97 157 LYS A N 1
ATOM 1120 C CA . LYS A 1 157 ? 22.904 6.060 -43.512 1.00 60.97 157 LYS A CA 1
ATOM 1121 C C . LYS A 1 157 ? 24.068 7.077 -43.464 1.00 60.97 157 LYS A C 1
ATOM 1123 O O . LYS A 1 157 ? 24.927 6.942 -42.603 1.00 60.97 157 LYS A O 1
ATOM 1128 N N . LYS A 1 158 ? 24.147 8.036 -44.396 1.00 69.56 158 LYS A N 1
ATOM 1129 C CA . LYS A 1 158 ? 25.201 9.069 -44.467 1.00 69.56 158 LYS A CA 1
ATOM 1130 C C . LYS A 1 158 ? 24.746 10.481 -44.067 1.00 69.56 158 LYS A C 1
ATOM 1132 O O . LYS A 1 158 ? 25.589 11.347 -43.879 1.00 69.56 158 LYS A O 1
ATOM 1137 N N . SER A 1 159 ? 23.442 10.718 -43.968 1.00 68.88 159 SER A N 1
ATOM 1138 C CA . SER A 1 159 ? 22.843 12.014 -43.643 1.00 68.88 159 SER A CA 1
ATOM 1139 C C . SER A 1 159 ? 21.432 11.764 -43.117 1.00 68.88 159 SER A C 1
ATOM 1141 O O . SER A 1 159 ? 20.472 11.687 -43.891 1.00 68.88 159 SER A O 1
ATOM 1143 N N . GLY A 1 160 ? 21.333 11.559 -41.811 1.00 78.00 160 GLY A N 1
ATOM 1144 C CA . GLY A 1 160 ? 20.092 11.300 -41.098 1.00 78.00 160 GLY A CA 1
ATOM 1145 C C . GLY A 1 160 ? 20.266 11.545 -39.605 1.00 78.00 160 GLY A C 1
ATOM 1146 O O . GLY A 1 160 ? 21.394 11.709 -39.134 1.00 78.00 160 GLY A O 1
ATOM 1147 N N . GLY A 1 161 ? 19.149 11.612 -38.894 1.00 77.00 161 GLY A N 1
ATOM 1148 C CA . GLY A 1 161 ? 19.105 11.858 -37.460 1.00 77.00 161 GLY A CA 1
ATOM 1149 C C . GLY A 1 161 ? 17.913 11.164 -36.816 1.00 77.00 161 GLY A C 1
ATOM 1150 O O . GLY A 1 161 ? 16.918 10.868 -37.482 1.00 77.00 161 GLY A O 1
ATOM 1151 N N . ASP A 1 162 ? 18.054 10.929 -35.516 1.00 72.31 162 ASP A N 1
ATOM 1152 C CA . ASP A 1 162 ? 17.004 10.423 -34.643 1.00 72.31 162 ASP A CA 1
ATOM 1153 C C . ASP A 1 162 ? 16.610 11.576 -33.711 1.00 72.31 162 ASP A C 1
ATOM 1155 O O . ASP A 1 162 ? 17.489 12.226 -33.133 1.00 72.31 162 ASP A O 1
ATOM 1159 N N . ILE A 1 163 ? 15.312 11.830 -33.542 1.00 74.88 163 ILE A N 1
ATOM 1160 C CA . ILE A 1 163 ? 14.812 12.589 -32.393 1.00 74.88 163 ILE A CA 1
ATOM 1161 C C . ILE A 1 163 ? 13.993 11.657 -31.515 1.00 74.88 163 ILE A C 1
ATOM 1163 O O . ILE A 1 163 ? 13.115 10.937 -31.993 1.00 74.88 163 ILE A O 1
ATOM 1167 N N . VAL A 1 164 ? 14.310 11.695 -30.228 1.00 63.06 164 VAL A N 1
ATOM 1168 C CA . VAL A 1 164 ? 13.600 10.970 -29.185 1.00 63.06 164 VAL A CA 1
ATOM 1169 C C . VAL A 1 164 ? 12.960 12.009 -28.283 1.00 63.06 164 VAL A C 1
ATOM 1171 O O . VAL A 1 164 ? 13.639 12.920 -27.804 1.00 63.06 164 VAL A O 1
ATOM 1174 N N . SER A 1 165 ? 11.649 11.913 -28.105 1.00 61.34 165 SER A N 1
ATOM 1175 C CA . SER A 1 165 ? 10.898 12.749 -27.172 1.00 61.34 165 SER A CA 1
ATOM 1176 C C . SER A 1 165 ? 10.120 11.849 -26.226 1.00 61.34 165 SER A C 1
ATOM 1178 O O . SER A 1 165 ? 9.272 11.077 -26.668 1.00 61.34 165 SER A O 1
ATOM 1180 N N . ASP A 1 166 ? 10.422 11.975 -24.936 1.00 56.66 166 ASP A N 1
ATOM 1181 C CA . ASP A 1 166 ? 9.688 11.337 -23.846 1.00 56.66 166 ASP A CA 1
ATOM 1182 C C . ASP A 1 166 ? 8.842 12.407 -23.159 1.00 56.66 166 ASP A C 1
ATOM 1184 O O . ASP A 1 166 ? 9.357 13.452 -22.742 1.00 56.66 166 ASP A O 1
ATOM 1188 N N . THR A 1 167 ? 7.533 12.178 -23.098 1.00 59.97 167 THR A N 1
ATOM 1189 C CA . THR A 1 167 ? 6.611 13.065 -22.396 1.00 59.97 167 THR A CA 1
ATOM 1190 C C . THR A 1 167 ? 5.878 12.282 -21.322 1.00 59.97 167 THR A C 1
ATOM 1192 O O . THR A 1 167 ? 5.153 11.328 -21.607 1.00 59.97 167 THR A O 1
ATOM 1195 N N . VAL A 1 168 ? 6.001 12.747 -20.077 1.00 60.56 168 VAL A N 1
ATOM 1196 C CA . VAL A 1 168 ? 5.141 12.291 -18.984 1.00 60.56 168 VAL A CA 1
ATOM 1197 C C . VAL A 1 168 ? 3.713 12.724 -19.299 1.00 60.56 168 VAL A C 1
ATOM 1199 O O . VAL A 1 168 ? 3.394 13.917 -19.307 1.00 60.56 168 VAL A O 1
ATOM 1202 N N . MET A 1 169 ? 2.836 11.758 -19.539 1.00 55.56 169 MET A N 1
ATOM 1203 C CA . MET A 1 169 ? 1.409 12.008 -19.613 1.00 55.56 169 MET A CA 1
ATOM 1204 C C . MET A 1 169 ? 0.847 12.088 -18.197 1.00 55.56 169 MET A C 1
ATOM 1206 O O . MET A 1 169 ? 0.840 11.113 -17.443 1.00 55.56 169 MET A O 1
ATOM 1210 N N . LEU A 1 170 ? 0.319 13.259 -17.840 1.00 46.69 170 LEU A N 1
ATOM 1211 C CA . LEU A 1 170 ? -0.607 13.341 -16.720 1.00 46.69 170 LEU A CA 1
ATOM 1212 C C . LEU A 1 170 ? -1.892 12.596 -17.117 1.00 46.69 170 LEU A C 1
ATOM 1214 O O . LEU A 1 170 ? -2.403 12.834 -18.217 1.00 46.69 170 LEU A O 1
ATOM 1218 N N . PRO A 1 171 ? -2.440 11.712 -16.264 1.00 41.31 171 PRO A N 1
ATOM 1219 C CA . PRO A 1 171 ? -3.733 11.099 -16.531 1.00 41.31 171 PRO A CA 1
ATOM 1220 C C . PRO A 1 171 ? -4.774 12.204 -16.733 1.00 41.31 171 PRO A C 1
ATOM 1222 O O . PRO A 1 171 ? -5.047 13.007 -15.840 1.00 41.31 171 PRO A O 1
ATOM 1225 N N . ASN A 1 172 ? -5.323 12.273 -17.945 1.00 37.25 172 ASN A N 1
ATOM 1226 C CA . ASN A 1 172 ? -6.285 13.290 -18.340 1.00 37.25 172 ASN A CA 1
ATOM 1227 C C . ASN A 1 172 ? -7.638 12.951 -17.688 1.00 37.25 172 ASN A C 1
ATOM 1229 O O . ASN A 1 172 ? -8.467 12.245 -18.266 1.00 37.25 172 ASN A O 1
ATOM 1233 N N . PHE A 1 173 ? -7.847 13.387 -16.444 1.00 37.34 173 PHE A N 1
ATOM 1234 C CA . PHE A 1 173 ? -9.126 13.231 -15.754 1.00 37.34 173 PHE A CA 1
ATOM 1235 C C . PHE A 1 173 ? -10.148 14.196 -16.364 1.00 37.34 173 PHE A C 1
ATOM 1237 O O . PHE A 1 173 ? -10.293 15.341 -15.941 1.00 37.34 173 PHE A O 1
ATOM 1244 N N . GLN A 1 174 ? -10.871 13.731 -17.383 1.00 29.80 174 GLN A N 1
ATOM 1245 C CA . GLN A 1 174 ? -12.095 14.382 -17.840 1.00 29.80 174 GLN A CA 1
ATOM 1246 C C . GLN A 1 174 ? -13.148 14.226 -16.734 1.00 29.80 174 GLN A C 1
ATOM 1248 O O . GLN A 1 174 ? -13.797 13.185 -16.621 1.00 29.80 174 GLN A O 1
ATOM 1253 N N . TYR A 1 175 ? -13.305 15.249 -15.895 1.00 31.64 175 TYR A N 1
ATOM 1254 C CA . TYR A 1 175 ? -14.445 15.332 -14.989 1.00 31.64 175 TYR A CA 1
ATOM 1255 C C . TYR A 1 175 ? -15.704 15.534 -15.835 1.00 31.64 175 TYR A C 1
ATOM 1257 O O . TYR A 1 175 ? -15.917 16.606 -16.399 1.00 31.64 175 TYR A O 1
ATOM 1265 N N . LYS A 1 176 ? -16.544 14.499 -15.942 1.00 36.50 176 LYS A N 1
ATOM 1266 C CA . LYS A 1 176 ? -17.945 14.709 -16.311 1.00 36.50 176 LYS A CA 1
ATOM 1267 C C . LYS A 1 176 ? -18.629 15.351 -15.106 1.00 36.50 176 LYS A C 1
ATOM 1269 O O . LYS A 1 176 ? -18.850 14.670 -14.108 1.00 36.50 176 LYS A O 1
ATOM 1274 N N . SER A 1 177 ? -18.874 16.656 -15.203 1.00 46.62 177 SER A N 1
ATOM 1275 C CA . SER A 1 177 ? -19.834 17.385 -14.366 1.00 46.62 177 SER A CA 1
ATOM 1276 C C . SER A 1 177 ? -21.250 16.874 -14.591 1.00 46.62 177 SER A C 1
ATOM 1278 O O . SER A 1 177 ? -21.566 16.638 -15.783 1.00 46.62 177 SER A O 1
#

Radius of gyration: 20.22 Å; chains: 1; bounding box: 53×30×60 Å